Protein AF-A0AAW9IGZ2-F1 (afdb_monomer_lite)

Structure (mmCIF, N/CA/C/O backbone):
data_AF-A0AAW9IGZ2-F1
#
_entry.id   AF-A0AAW9IGZ2-F1
#
loop_
_atom_site.group_PDB
_atom_site.id
_atom_site.type_symbol
_atom_site.label_atom_id
_atom_site.label_alt_id
_atom_site.label_comp_id
_atom_site.label_asym_id
_atom_site.label_entity_id
_atom_site.label_seq_id
_atom_site.pdbx_PDB_ins_code
_atom_site.Cartn_x
_atom_site.Cartn_y
_atom_site.Cartn_z
_atom_site.occupancy
_atom_site.B_iso_or_equiv
_atom_site.auth_seq_id
_atom_site.auth_comp_id
_atom_site.auth_asym_id
_atom_site.auth_atom_id
_atom_site.pdbx_PDB_model_num
ATOM 1 N N . PHE A 1 1 ? -15.773 14.812 -16.710 1.00 51.66 1 PHE A N 1
ATOM 2 C CA . PHE A 1 1 ? -15.260 13.453 -16.958 1.00 51.66 1 PHE A CA 1
ATOM 3 C C . PHE A 1 1 ? -14.358 13.073 -15.795 1.00 51.66 1 PHE A C 1
ATOM 5 O O . PHE A 1 1 ? -13.258 13.592 -15.691 1.00 51.66 1 PHE A O 1
ATOM 12 N N . GLY A 1 2 ? -14.896 12.305 -14.846 1.00 59.59 2 GLY A N 1
ATOM 13 C CA . GLY A 1 2 ? -14.269 11.983 -13.557 1.00 59.59 2 GLY A CA 1
ATOM 14 C C . GLY A 1 2 ? -13.572 10.628 -13.573 1.00 59.59 2 GLY A C 1
ATOM 15 O O . GLY A 1 2 ? -13.900 9.766 -12.765 1.00 59.59 2 GLY A O 1
ATOM 16 N N . VAL A 1 3 ? -12.677 10.411 -14.539 1.00 65.56 3 VAL A N 1
ATOM 17 C CA . VAL A 1 3 ? -11.854 9.195 -14.554 1.00 65.56 3 VAL A CA 1
ATOM 18 C C . VAL A 1 3 ? -10.787 9.341 -13.460 1.00 65.56 3 VAL A C 1
ATOM 20 O O . VAL A 1 3 ? -10.129 10.383 -13.420 1.00 65.56 3 VAL A O 1
ATOM 23 N N . PRO A 1 4 ? -10.611 8.352 -12.562 1.00 74.81 4 PRO A N 1
ATOM 24 C CA . PRO A 1 4 ? -9.596 8.412 -11.517 1.00 74.81 4 PRO A CA 1
ATOM 25 C C . PRO A 1 4 ? -8.207 8.634 -12.117 1.00 74.81 4 PRO A C 1
ATOM 27 O O . PRO A 1 4 ? -7.770 7.879 -12.985 1.00 74.81 4 PRO A O 1
ATOM 30 N N . MET A 1 5 ? -7.499 9.652 -11.628 1.00 79.50 5 MET A N 1
ATOM 31 C CA . MET A 1 5 ? -6.158 10.009 -12.106 1.00 79.50 5 MET A CA 1
ATOM 32 C C . MET A 1 5 ? -5.178 8.827 -12.010 1.00 79.50 5 MET A C 1
ATOM 34 O O . MET A 1 5 ? -4.357 8.633 -12.902 1.00 79.50 5 MET A O 1
ATOM 38 N N . LEU A 1 6 ? -5.325 7.991 -10.977 1.00 84.00 6 LEU A N 1
ATOM 39 C CA . LEU A 1 6 ? -4.546 6.764 -10.793 1.00 84.00 6 LEU A CA 1
ATOM 40 C C . LEU A 1 6 ? -4.648 5.813 -11.995 1.00 84.00 6 LEU A C 1
ATOM 42 O O . LEU A 1 6 ? -3.642 5.298 -12.472 1.00 84.00 6 LEU A O 1
ATOM 46 N N . LEU A 1 7 ? -5.865 5.605 -12.507 1.00 84.44 7 LEU A N 1
ATOM 47 C CA . LEU A 1 7 ? -6.121 4.686 -13.615 1.00 84.44 7 LEU A CA 1
ATOM 48 C C . LEU A 1 7 ? -5.472 5.200 -14.904 1.00 84.44 7 LEU A C 1
ATOM 50 O O . LEU A 1 7 ? -4.900 4.421 -15.661 1.00 84.44 7 LEU A O 1
ATOM 54 N N . ILE A 1 8 ? -5.488 6.520 -15.109 1.00 87.50 8 ILE A N 1
ATOM 55 C CA . ILE A 1 8 ? -4.802 7.167 -16.233 1.00 87.50 8 ILE A CA 1
ATOM 56 C C . ILE A 1 8 ? -3.290 6.936 -16.139 1.00 87.50 8 ILE A C 1
ATOM 58 O O . ILE A 1 8 ? -2.684 6.550 -17.134 1.00 87.50 8 ILE A O 1
ATOM 62 N N . PHE A 1 9 ? -2.681 7.116 -14.961 1.00 87.44 9 PHE A N 1
ATOM 63 C CA . PHE A 1 9 ? -1.245 6.872 -14.779 1.00 87.44 9 PHE A CA 1
ATOM 64 C C . PHE A 1 9 ? -0.853 5.406 -14.985 1.00 87.44 9 PHE A C 1
ATOM 66 O O . PHE A 1 9 ? 0.198 5.150 -15.567 1.00 87.44 9 PHE A O 1
ATOM 73 N N . ILE A 1 10 ? -1.695 4.452 -14.576 1.00 88.31 10 ILE A N 1
ATOM 74 C CA . ILE A 1 10 ? -1.462 3.020 -14.819 1.00 88.31 10 ILE A CA 1
ATOM 75 C C . ILE A 1 10 ? -1.486 2.715 -16.322 1.00 88.31 10 ILE A C 1
ATOM 77 O O . ILE A 1 10 ? -0.557 2.096 -16.836 1.00 88.31 10 ILE A O 1
ATOM 81 N N . VAL A 1 11 ? -2.510 3.180 -17.047 1.00 89.25 11 VAL A N 1
ATOM 82 C CA . VAL A 1 11 ? -2.616 2.968 -18.503 1.00 89.25 11 VAL A CA 1
ATOM 83 C C . VAL A 1 11 ? -1.461 3.633 -19.241 1.00 89.25 11 VAL A C 1
ATOM 85 O O . VAL A 1 11 ? -0.870 3.023 -20.127 1.00 89.25 11 VAL A O 1
ATOM 88 N N . LEU A 1 12 ? -1.098 4.855 -18.848 1.00 89.38 12 LEU A N 1
ATOM 89 C CA . LEU A 1 12 ? 0.063 5.542 -19.399 1.00 89.38 12 LEU A CA 1
ATOM 90 C C . LEU A 1 12 ? 1.340 4.724 -19.151 1.00 89.38 12 LEU A C 1
ATOM 92 O O . LEU A 1 12 ? 2.085 4.471 -20.088 1.00 89.38 12 LEU A O 1
ATOM 96 N N . GLY A 1 13 ? 1.558 4.234 -17.929 1.00 87.19 13 GLY A N 1
ATOM 97 C CA . GLY A 1 13 ? 2.699 3.376 -17.601 1.00 87.19 13 GLY A CA 1
ATOM 98 C C . GLY A 1 13 ? 2.769 2.113 -18.464 1.00 87.19 13 GLY A C 1
ATOM 99 O O . GLY A 1 13 ? 3.835 1.794 -18.981 1.00 87.19 13 GLY A O 1
ATOM 100 N N . MET A 1 14 ? 1.637 1.442 -18.697 1.00 86.81 14 MET A N 1
ATOM 101 C CA . MET A 1 14 ? 1.574 0.266 -19.576 1.00 86.81 14 MET A CA 1
ATOM 102 C C . MET A 1 14 ? 1.879 0.608 -21.044 1.00 86.81 14 MET A C 1
ATOM 104 O O . MET A 1 14 ? 2.583 -0.147 -21.705 1.00 86.81 14 MET A O 1
ATOM 108 N N . LEU A 1 15 ? 1.412 1.756 -21.554 1.00 87.12 15 LEU A N 1
ATOM 109 C CA . LEU A 1 15 ? 1.691 2.201 -22.930 1.00 87.12 15 LEU A CA 1
ATOM 110 C C . LEU A 1 15 ? 3.164 2.556 -23.168 1.00 87.12 15 LEU A C 1
ATOM 112 O O . LEU A 1 15 ? 3.660 2.398 -24.285 1.00 87.12 15 LEU A O 1
ATOM 116 N N . PHE A 1 16 ? 3.841 3.061 -22.138 1.00 85.88 16 PHE A N 1
ATOM 117 C CA . PHE A 1 16 ? 5.263 3.395 -22.187 1.00 85.88 16 PHE A CA 1
ATOM 118 C C . PHE A 1 16 ? 6.179 2.221 -21.799 1.00 85.88 16 PHE A C 1
ATOM 120 O O . PHE A 1 16 ? 7.378 2.311 -22.041 1.00 85.88 16 PHE A O 1
ATOM 127 N N . GLY A 1 17 ? 5.641 1.145 -21.215 1.00 80.88 17 GLY A N 1
ATOM 128 C CA . GLY A 1 17 ? 6.396 -0.038 -20.789 1.00 80.88 17 GLY A CA 1
ATOM 129 C C . GLY A 1 17 ? 6.938 -0.889 -21.944 1.00 80.88 17 GLY A C 1
ATOM 130 O O . GLY A 1 17 ? 6.754 -0.557 -23.117 1.00 80.88 17 GLY A O 1
ATOM 131 N N . SER A 1 18 ? 7.592 -2.008 -21.607 1.00 73.69 18 SER A N 1
ATOM 132 C CA . SER A 1 18 ? 8.224 -2.908 -22.591 1.00 73.69 18 SER A CA 1
ATOM 133 C C . SER A 1 18 ? 7.236 -3.459 -23.616 1.00 73.69 18 SER A C 1
ATOM 135 O O . SER A 1 18 ? 7.561 -3.535 -24.795 1.00 73.69 18 SER A O 1
ATOM 137 N N . ASP A 1 19 ? 6.023 -3.785 -23.163 1.00 73.25 19 ASP A N 1
ATOM 138 C CA . ASP A 1 19 ? 4.944 -4.347 -23.984 1.00 73.25 19 ASP A CA 1
ATOM 139 C C . ASP A 1 19 ? 4.049 -3.249 -24.595 1.00 73.25 19 ASP A C 1
ATOM 141 O O . ASP A 1 19 ? 3.020 -3.525 -25.214 1.00 73.25 19 ASP A O 1
ATOM 145 N N . GLY A 1 20 ? 4.422 -1.984 -24.386 1.00 76.25 20 GLY A N 1
ATOM 146 C CA . GLY A 1 20 ? 3.712 -0.809 -24.863 1.00 76.25 20 GLY A CA 1
ATOM 147 C C . GLY A 1 20 ? 4.198 -0.313 -26.227 1.00 76.25 20 GLY A C 1
ATOM 148 O O . GLY A 1 20 ? 5.206 -0.757 -26.769 1.00 76.25 20 GLY A O 1
ATOM 149 N N . ILE A 1 21 ? 3.489 0.679 -26.773 1.00 75.88 21 ILE A N 1
ATOM 150 C CA . ILE A 1 21 ? 3.755 1.274 -28.098 1.00 75.88 21 ILE A CA 1
ATOM 151 C C . ILE A 1 21 ? 5.151 1.917 -28.160 1.00 75.88 21 ILE A C 1
ATOM 153 O O . ILE A 1 21 ? 5.780 1.937 -29.216 1.00 75.88 21 ILE A O 1
ATOM 157 N N . VAL A 1 22 ? 5.627 2.461 -27.035 1.00 75.94 22 VAL A N 1
ATOM 158 C CA . VAL A 1 22 ? 6.918 3.166 -26.949 1.00 75.94 22 VAL A CA 1
ATOM 159 C C . VAL A 1 22 ? 8.083 2.202 -26.677 1.00 75.94 22 VAL A C 1
ATOM 161 O O . VAL A 1 22 ? 9.221 2.532 -27.001 1.00 75.94 22 VAL A O 1
ATOM 164 N N . GLY A 1 23 ? 7.812 1.011 -26.127 1.00 71.94 23 GLY A N 1
ATOM 165 C CA . GLY A 1 23 ? 8.793 -0.068 -25.979 1.00 71.94 23 GLY A CA 1
ATOM 166 C C . GLY A 1 23 ? 9.984 0.257 -25.072 1.00 71.94 23 GLY A C 1
ATOM 167 O O . GLY A 1 23 ? 11.106 -0.163 -25.362 1.00 71.94 23 GLY A O 1
ATOM 168 N N . ILE A 1 24 ? 9.788 1.026 -23.992 1.00 75.94 24 ILE A N 1
ATOM 169 C CA . ILE A 1 24 ? 10.886 1.356 -23.072 1.00 75.94 24 ILE A CA 1
ATOM 170 C C . ILE A 1 24 ? 11.186 0.124 -22.211 1.00 75.94 24 ILE A C 1
ATOM 172 O O . ILE A 1 24 ? 10.480 -0.172 -21.247 1.00 75.94 24 ILE A O 1
ATOM 176 N N . TYR A 1 25 ? 12.258 -0.590 -22.555 1.00 70.62 25 TYR A N 1
ATOM 177 C CA . TYR A 1 25 ? 12.776 -1.694 -21.750 1.00 70.62 25 TYR A CA 1
ATOM 178 C C . TYR A 1 25 ? 13.402 -1.158 -20.464 1.00 70.62 25 TYR A C 1
ATOM 180 O O . TYR A 1 25 ? 14.434 -0.485 -20.480 1.00 70.62 25 TYR A O 1
ATOM 188 N N . PHE A 1 26 ? 12.757 -1.458 -19.341 1.00 67.50 26 PHE A N 1
ATOM 189 C CA . PHE A 1 26 ? 13.175 -1.010 -18.023 1.00 67.50 26 PHE A CA 1
ATOM 190 C C . PHE A 1 26 ? 13.686 -2.207 -17.214 1.00 67.50 26 PHE A C 1
ATOM 192 O O . PHE A 1 26 ? 12.895 -2.952 -16.651 1.00 67.50 26 PHE A O 1
ATOM 199 N N . ASP A 1 27 ? 15.007 -2.393 -17.160 1.00 70.19 27 ASP A N 1
ATOM 200 C CA . ASP A 1 27 ? 15.646 -3.538 -16.475 1.00 70.19 27 ASP A CA 1
ATOM 201 C C . ASP A 1 27 ? 16.390 -3.128 -15.188 1.00 70.19 27 ASP A C 1
ATOM 203 O O . ASP A 1 27 ? 17.197 -3.860 -14.623 1.00 70.19 27 ASP A O 1
ATOM 207 N N . ASN A 1 28 ? 16.161 -1.901 -14.712 1.00 82.38 28 ASN A N 1
ATOM 208 C CA . ASN A 1 28 ? 16.912 -1.343 -13.591 1.00 82.38 28 ASN A CA 1
ATOM 209 C C . ASN A 1 28 ? 16.058 -1.258 -12.319 1.00 82.38 28 ASN A C 1
ATOM 211 O O . ASN A 1 28 ? 15.601 -0.184 -11.917 1.00 82.38 28 ASN A O 1
ATOM 215 N N . TYR A 1 29 ? 15.838 -2.413 -11.685 1.00 85.00 29 TYR A N 1
ATOM 216 C CA . TYR A 1 29 ? 15.056 -2.533 -10.448 1.00 85.00 29 TYR A CA 1
ATOM 217 C C . TYR A 1 29 ? 15.620 -1.686 -9.299 1.00 85.00 29 TYR A C 1
ATOM 219 O O . TYR A 1 29 ? 14.850 -1.082 -8.551 1.00 85.00 29 TYR A O 1
ATOM 227 N N . ASP A 1 30 ? 16.947 -1.576 -9.186 1.00 88.50 30 ASP A N 1
ATOM 228 C CA . ASP A 1 30 ? 17.609 -0.742 -8.176 1.00 88.50 30 ASP A CA 1
ATOM 229 C C . ASP A 1 30 ? 17.253 0.738 -8.321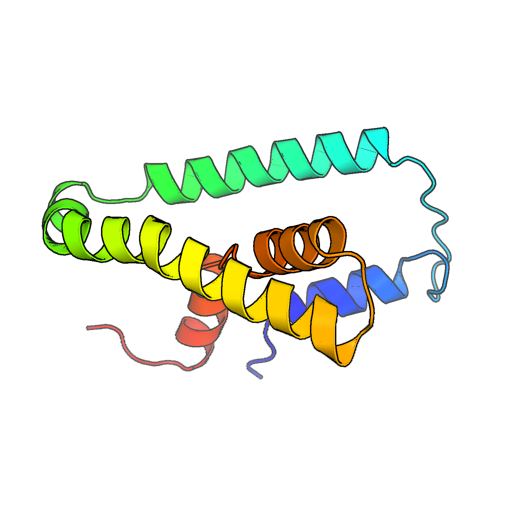 1.00 88.50 30 ASP A C 1
ATOM 231 O O . ASP A 1 30 ? 16.955 1.423 -7.338 1.00 88.50 30 ASP A O 1
ATOM 235 N N . LEU A 1 31 ? 17.264 1.247 -9.554 1.00 88.38 31 LEU A N 1
ATOM 236 C CA . LEU A 1 31 ? 16.895 2.629 -9.835 1.00 88.38 31 LEU A CA 1
ATOM 237 C C . LEU A 1 31 ? 15.400 2.867 -9.571 1.00 88.38 31 LEU A C 1
ATOM 239 O O . LEU A 1 31 ? 15.055 3.856 -8.921 1.00 88.38 31 LEU A O 1
ATOM 243 N N . THR A 1 32 ? 14.524 1.939 -9.977 1.00 89.19 32 THR A N 1
ATOM 244 C CA . THR A 1 32 ? 13.081 1.993 -9.673 1.00 89.19 32 THR A CA 1
ATOM 245 C C . THR A 1 32 ? 12.824 2.025 -8.175 1.00 89.19 32 THR A C 1
ATOM 247 O O . THR A 1 32 ? 12.078 2.877 -7.697 1.00 89.19 32 THR A O 1
ATOM 250 N N . SER A 1 33 ? 13.467 1.132 -7.421 1.00 89.81 33 SER A N 1
ATOM 251 C CA . SER A 1 33 ? 13.310 1.039 -5.970 1.00 89.81 33 SER A CA 1
ATOM 252 C C . SER A 1 33 ? 13.735 2.335 -5.279 1.00 89.81 33 SER A C 1
ATOM 254 O O . SER A 1 33 ? 13.009 2.849 -4.426 1.00 89.81 33 SER A O 1
ATOM 256 N N . LYS A 1 34 ? 14.855 2.938 -5.705 1.00 94.12 34 LYS A N 1
ATOM 257 C CA . LYS A 1 34 ? 15.329 4.228 -5.177 1.00 94.12 34 LYS A CA 1
ATOM 258 C C . LYS A 1 34 ? 14.349 5.364 -5.455 1.00 94.12 34 LYS A C 1
ATOM 260 O O . LYS A 1 34 ? 14.023 6.116 -4.538 1.00 94.12 34 LYS A O 1
ATOM 265 N N . ILE A 1 35 ? 13.859 5.483 -6.689 1.00 93.81 35 ILE A N 1
ATOM 266 C CA . ILE A 1 35 ? 12.900 6.531 -7.069 1.00 93.81 35 ILE A CA 1
ATOM 267 C C . ILE A 1 35 ? 11.568 6.335 -6.338 1.00 93.81 35 ILE A C 1
ATOM 269 O O . ILE A 1 35 ? 11.024 7.294 -5.795 1.00 93.81 35 ILE A O 1
ATOM 273 N N . CYS A 1 36 ? 11.068 5.099 -6.274 1.00 91.25 36 CYS A N 1
ATOM 274 C CA . CYS A 1 36 ? 9.834 4.762 -5.570 1.00 91.25 36 CYS A CA 1
ATOM 275 C C . CYS A 1 36 ? 9.947 5.066 -4.071 1.00 91.25 36 CYS A C 1
ATOM 277 O O . CYS A 1 36 ? 9.077 5.730 -3.514 1.00 91.25 36 CYS A O 1
ATOM 279 N N . SER A 1 37 ? 11.056 4.674 -3.437 1.00 93.12 37 SER A N 1
ATOM 280 C CA . SER A 1 37 ? 11.324 4.960 -2.023 1.00 93.12 37 SER A CA 1
ATOM 281 C C . SER A 1 37 ? 11.392 6.462 -1.756 1.00 93.12 37 SER A C 1
ATOM 283 O O . SER A 1 37 ? 10.766 6.949 -0.818 1.00 93.12 37 SER A O 1
ATOM 285 N N . LEU A 1 38 ? 12.099 7.218 -2.603 1.00 95.56 38 LEU A N 1
ATOM 286 C CA . LEU A 1 38 ? 12.171 8.674 -2.492 1.00 95.56 38 LEU A CA 1
ATOM 287 C C . LEU A 1 38 ? 10.777 9.309 -2.630 1.00 95.56 38 LEU A C 1
ATOM 289 O O . LEU A 1 38 ? 10.401 10.155 -1.821 1.00 95.56 38 LEU A O 1
ATOM 293 N N . GLY A 1 39 ? 9.990 8.865 -3.613 1.00 92.88 39 GLY A N 1
ATOM 294 C CA . GLY A 1 39 ? 8.611 9.310 -3.816 1.00 92.88 39 GLY A CA 1
ATOM 295 C C . GLY A 1 39 ? 7.707 9.007 -2.618 1.00 92.88 39 GLY A C 1
ATOM 296 O O . GLY A 1 39 ? 6.995 9.895 -2.152 1.00 92.88 39 GLY A O 1
ATOM 297 N N . LEU A 1 40 ? 7.781 7.790 -2.071 1.00 90.88 40 LEU A N 1
ATOM 298 C CA . LEU A 1 40 ? 7.038 7.381 -0.875 1.00 90.88 40 LEU A CA 1
ATOM 299 C C . LEU A 1 40 ? 7.386 8.250 0.332 1.00 90.88 40 LEU A C 1
ATOM 301 O O . LEU A 1 40 ? 6.480 8.707 1.024 1.00 90.88 40 LEU A O 1
ATOM 305 N N . VAL A 1 41 ? 8.671 8.542 0.552 1.00 91.62 41 VAL A N 1
ATOM 306 C CA . VAL A 1 41 ? 9.107 9.443 1.628 1.00 91.62 41 VAL A CA 1
ATOM 307 C C . VAL A 1 41 ? 8.458 10.818 1.479 1.00 91.62 41 VAL A C 1
ATOM 309 O O . VAL A 1 41 ? 7.896 11.325 2.448 1.00 91.62 41 VAL A O 1
ATOM 312 N N . PHE A 1 42 ? 8.466 11.406 0.278 1.00 91.06 42 PHE A N 1
ATOM 313 C CA . PHE A 1 42 ? 7.823 12.702 0.043 1.00 91.06 42 PHE A CA 1
ATOM 314 C C . PHE A 1 42 ? 6.306 12.660 0.261 1.00 91.06 42 PHE A C 1
ATOM 316 O O . PHE A 1 42 ? 5.766 13.553 0.915 1.00 91.06 42 PHE A O 1
ATOM 323 N N . ILE A 1 43 ? 5.617 11.632 -0.242 1.00 87.62 43 ILE A N 1
ATOM 324 C CA . ILE A 1 43 ? 4.160 11.490 -0.100 1.00 87.62 43 ILE A CA 1
ATOM 325 C C . ILE A 1 43 ? 3.775 11.308 1.374 1.00 87.62 43 ILE A C 1
ATOM 327 O O . ILE A 1 43 ? 2.884 12.001 1.867 1.00 87.62 43 ILE A O 1
ATOM 331 N N . MET A 1 44 ? 4.469 10.426 2.100 1.00 87.75 44 MET A N 1
ATOM 332 C CA . MET A 1 44 ? 4.225 10.192 3.527 1.00 87.75 44 MET A CA 1
ATOM 333 C C . MET A 1 44 ? 4.535 11.435 4.363 1.00 87.75 44 MET A C 1
ATOM 335 O O . MET A 1 44 ? 3.749 11.799 5.239 1.00 87.75 44 MET A O 1
ATOM 339 N N . PHE A 1 45 ? 5.648 12.117 4.075 1.00 88.69 45 PHE A N 1
ATOM 340 C CA . PHE A 1 45 ? 6.018 13.349 4.765 1.00 88.69 45 PHE A CA 1
ATOM 341 C C . PHE A 1 45 ? 4.974 14.443 4.544 1.00 88.69 45 PHE A C 1
ATOM 343 O O . PHE A 1 45 ? 4.515 15.052 5.506 1.00 88.69 45 PHE A O 1
ATOM 350 N N . TYR A 1 46 ? 4.547 14.661 3.299 1.00 85.75 46 TYR A N 1
ATOM 351 C CA . TYR A 1 46 ? 3.536 15.665 2.977 1.00 85.75 46 TYR A CA 1
ATOM 352 C C . TYR A 1 46 ? 2.178 15.342 3.618 1.00 85.75 46 TYR A C 1
ATOM 354 O O . TYR A 1 46 ? 1.537 16.228 4.188 1.00 85.75 46 TYR A O 1
ATOM 362 N N . GLY A 1 47 ? 1.769 14.068 3.598 1.00 81.31 47 GLY A N 1
ATOM 363 C CA . GLY A 1 47 ? 0.550 13.602 4.263 1.00 81.31 47 GLY A CA 1
ATOM 364 C C . GLY A 1 47 ? 0.573 13.823 5.781 1.00 81.31 47 GLY A C 1
ATOM 365 O O . GLY A 1 47 ? -0.422 14.258 6.363 1.00 81.31 47 GLY A O 1
ATOM 366 N N . GLY A 1 48 ? 1.721 13.596 6.427 1.00 82.75 48 GLY A N 1
ATOM 367 C CA . GLY A 1 48 ? 1.899 13.842 7.859 1.00 82.75 48 GLY A CA 1
ATOM 368 C C . GLY A 1 48 ? 1.994 15.328 8.220 1.00 82.75 48 GLY A C 1
ATOM 369 O O . GLY A 1 48 ? 1.336 15.780 9.157 1.00 82.75 48 GLY A O 1
ATOM 370 N N . PHE A 1 49 ? 2.771 16.105 7.462 1.00 82.44 49 PHE A N 1
ATOM 371 C CA . PHE A 1 49 ? 3.078 17.510 7.755 1.00 82.44 49 PHE A CA 1
ATOM 372 C C . PHE A 1 49 ? 1.847 18.425 7.687 1.00 82.44 49 PHE A C 1
ATOM 374 O O . PHE A 1 49 ? 1.705 19.336 8.500 1.00 82.44 49 PHE A O 1
ATOM 381 N N . GLY A 1 50 ? 0.925 18.172 6.752 1.00 74.00 50 GLY A N 1
ATOM 382 C CA . GLY A 1 50 ? -0.306 18.958 6.601 1.00 74.00 50 GLY A CA 1
ATOM 383 C C . GLY A 1 50 ? -1.394 18.671 7.645 1.00 74.00 50 GLY A C 1
ATOM 384 O O . GLY A 1 50 ? -2.430 19.340 7.657 1.00 74.00 50 GLY A O 1
ATOM 385 N N . THR A 1 51 ? -1.202 17.679 8.520 1.00 79.31 51 THR A N 1
ATOM 386 C CA . THR A 1 51 ? -2.252 17.214 9.432 1.00 79.31 51 THR A CA 1
ATOM 387 C C . THR A 1 51 ? -2.339 18.087 10.689 1.00 79.31 51 THR A C 1
ATOM 389 O O . THR A 1 51 ? -1.436 18.115 11.524 1.00 79.31 51 THR A O 1
ATOM 392 N N . ASN A 1 52 ? -3.473 18.775 10.884 1.00 79.69 52 ASN A N 1
ATOM 393 C CA . ASN A 1 52 ? -3.709 19.566 12.095 1.00 79.69 52 ASN A CA 1
ATOM 394 C C . ASN A 1 52 ? -3.885 18.655 13.321 1.00 79.69 52 ASN A C 1
ATOM 396 O O . ASN A 1 52 ? -4.917 17.999 13.492 1.00 79.69 52 ASN A O 1
ATOM 400 N N . TRP A 1 53 ? -2.898 18.684 14.217 1.00 81.50 53 TRP A N 1
ATOM 401 C CA . TRP A 1 53 ? -2.853 17.852 15.418 1.00 81.50 53 TRP A CA 1
ATOM 402 C C . TRP A 1 53 ? -4.087 17.991 16.324 1.00 81.50 53 TRP A C 1
ATOM 404 O O . TRP A 1 53 ? -4.542 17.010 16.910 1.00 81.50 53 TRP A O 1
ATOM 414 N N . LYS A 1 54 ? -4.685 19.189 16.417 1.00 80.62 54 LYS A N 1
ATOM 415 C CA . LYS A 1 54 ? -5.885 19.416 17.245 1.00 80.62 54 LYS A CA 1
ATOM 416 C C . LYS A 1 54 ? -7.112 18.678 16.705 1.00 80.62 54 LYS A C 1
ATOM 418 O O . LYS A 1 54 ? -7.947 18.236 17.493 1.00 80.62 54 LYS A O 1
ATOM 423 N N . THR A 1 55 ? -7.213 18.539 15.386 1.00 81.00 55 THR A N 1
ATOM 424 C CA . THR A 1 55 ? -8.289 17.793 14.725 1.00 81.00 55 THR A CA 1
ATOM 425 C C . THR A 1 55 ? -7.994 16.297 14.758 1.00 81.00 55 THR A C 1
ATOM 427 O O . THR A 1 55 ? -8.852 15.520 15.169 1.00 81.00 55 THR A O 1
ATOM 430 N N . ALA A 1 56 ? -6.758 15.903 14.433 1.00 79.56 56 ALA A N 1
ATOM 431 C CA . ALA A 1 56 ? -6.332 14.505 14.403 1.00 79.56 56 ALA A CA 1
ATOM 432 C C . ALA A 1 56 ? -6.458 13.812 15.768 1.00 79.56 56 ALA A C 1
ATOM 434 O O . ALA A 1 56 ? -6.867 12.657 15.841 1.00 79.56 56 ALA A O 1
ATOM 435 N N . ARG A 1 57 ? -6.193 14.523 16.875 1.00 82.88 57 ARG A N 1
ATOM 436 C CA . ARG A 1 57 ? -6.294 13.962 18.231 1.00 82.88 57 ARG A CA 1
ATOM 437 C C . ARG A 1 57 ? -7.694 13.444 18.571 1.00 82.88 57 ARG A C 1
ATOM 439 O O . ARG A 1 57 ? -7.803 12.466 19.302 1.00 82.88 57 ARG A O 1
ATOM 446 N N . LYS A 1 58 ? -8.755 14.067 18.041 1.00 83.50 58 LYS A N 1
ATOM 447 C CA . LYS A 1 58 ? -10.146 13.654 18.306 1.00 83.50 58 LYS A CA 1
ATOM 448 C C . LYS A 1 58 ? -10.484 12.299 17.679 1.00 83.50 58 LYS A C 1
ATOM 450 O O . LYS A 1 58 ? -11.318 11.585 18.221 1.00 83.50 58 LYS A O 1
ATOM 455 N N . SER A 1 59 ? -9.825 11.938 16.578 1.00 83.56 59 SER A N 1
ATOM 456 C CA . SER A 1 59 ? -10.016 10.668 15.869 1.00 83.56 59 SER A CA 1
ATOM 457 C C . SER A 1 59 ? -8.814 9.722 15.973 1.00 83.56 59 SER A C 1
ATOM 459 O O . SER A 1 59 ? -8.830 8.659 15.366 1.00 83.56 59 SER A O 1
ATOM 461 N N . ALA A 1 60 ? -7.785 10.058 16.755 1.00 84.94 60 ALA A N 1
ATOM 462 C CA . ALA A 1 60 ? -6.548 9.281 16.814 1.00 84.94 60 ALA A CA 1
ATOM 463 C C . ALA A 1 60 ? -6.775 7.835 17.284 1.00 84.94 60 ALA A C 1
ATOM 465 O O . ALA A 1 60 ? -6.230 6.911 16.694 1.00 84.94 60 ALA A O 1
ATOM 466 N N . VAL A 1 61 ? -7.614 7.625 18.303 1.00 86.62 61 VAL A N 1
ATOM 467 C CA . VAL A 1 61 ? -7.902 6.285 18.846 1.00 86.62 61 VAL A CA 1
ATOM 468 C C . VAL A 1 61 ? -8.546 5.357 17.803 1.00 86.62 61 VAL A C 1
ATOM 470 O O . VAL A 1 61 ? -7.974 4.296 17.545 1.00 86.62 61 VAL A O 1
ATOM 473 N N . PRO A 1 62 ? -9.678 5.716 17.157 1.00 88.56 62 PRO A N 1
ATOM 474 C CA . PRO A 1 62 ? -10.256 4.864 16.119 1.00 88.56 62 PRO A CA 1
ATOM 475 C C . PRO A 1 62 ? -9.337 4.716 14.898 1.00 88.56 62 PRO A C 1
ATOM 477 O O . PRO A 1 62 ? -9.284 3.633 14.320 1.00 88.56 62 PRO A O 1
ATOM 480 N N . SER A 1 63 ? -8.565 5.749 14.535 1.00 87.25 63 SER A N 1
ATOM 481 C CA . SER A 1 63 ? -7.587 5.657 13.444 1.00 87.25 63 SER A CA 1
ATOM 482 C C . SER A 1 63 ? -6.470 4.653 13.736 1.00 87.25 63 SER A C 1
ATOM 484 O O . SER A 1 63 ? -6.152 3.852 12.865 1.00 87.25 63 SER A O 1
ATOM 486 N N . ILE A 1 64 ? -5.917 4.645 14.954 1.00 89.12 64 ILE A N 1
ATOM 487 C CA . ILE A 1 64 ? -4.854 3.709 15.360 1.00 89.12 64 ILE A CA 1
ATOM 488 C C . ILE A 1 64 ? -5.379 2.270 15.405 1.00 89.12 64 ILE A C 1
ATOM 490 O O . ILE A 1 64 ? -4.700 1.345 14.959 1.00 89.12 64 ILE A O 1
ATOM 494 N N . LEU A 1 65 ? -6.596 2.061 15.915 1.00 91.56 65 LEU A N 1
ATOM 495 C CA . LEU A 1 65 ? -7.236 0.741 15.922 1.00 91.56 65 LEU A CA 1
ATOM 496 C C . LEU A 1 65 ? -7.448 0.208 14.500 1.00 91.56 65 LEU A C 1
ATOM 498 O O . LEU A 1 65 ? -7.135 -0.950 14.226 1.00 91.56 65 LEU A O 1
ATOM 502 N N . MET A 1 66 ? -7.925 1.050 13.580 1.00 90.50 66 MET A N 1
ATOM 503 C CA . MET A 1 66 ? -8.090 0.666 12.175 1.00 90.50 66 MET A CA 1
ATOM 504 C C . MET A 1 66 ? -6.753 0.402 11.478 1.00 90.50 66 MET A C 1
ATOM 506 O O . MET A 1 66 ? -6.635 -0.595 10.769 1.00 90.50 66 MET A O 1
ATOM 510 N N . SER A 1 67 ? -5.730 1.227 11.718 1.00 89.00 67 SER A N 1
ATOM 511 C CA . SER A 1 67 ? -4.414 1.050 11.092 1.00 89.00 67 SER A CA 1
ATOM 512 C C . SER A 1 67 ? -3.630 -0.152 11.629 1.00 89.00 67 SER A C 1
ATOM 514 O O . SER A 1 67 ? -2.666 -0.569 11.000 1.00 89.00 67 SER A O 1
ATOM 516 N N . THR A 1 68 ? -4.003 -0.698 12.791 1.00 91.12 68 THR A N 1
ATOM 517 C CA . THR A 1 68 ? -3.340 -1.864 13.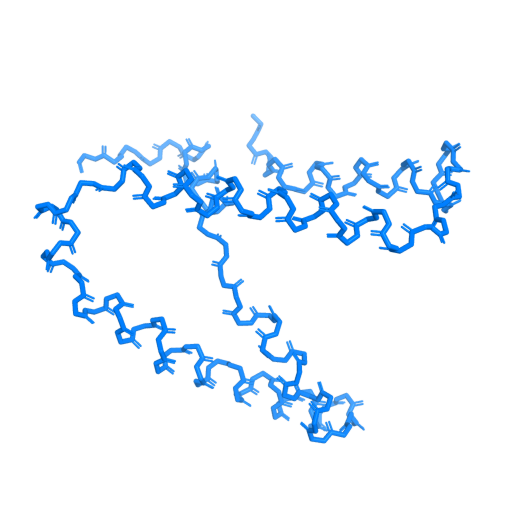398 1.00 91.12 68 THR A CA 1
ATOM 518 C C . THR A 1 68 ? -4.186 -3.121 13.240 1.00 91.12 68 THR A C 1
ATOM 520 O O . THR A 1 68 ? -3.893 -3.965 12.397 1.00 91.12 68 THR A O 1
ATOM 523 N N . LEU A 1 69 ? -5.271 -3.237 14.008 1.00 92.62 69 LEU A N 1
ATOM 524 C CA . LEU A 1 69 ? -6.136 -4.415 14.001 1.00 92.62 69 LEU A CA 1
ATOM 525 C C . LEU A 1 69 ? -6.851 -4.589 12.664 1.00 92.62 69 LEU A C 1
ATOM 527 O O . LEU A 1 69 ? -6.923 -5.707 12.162 1.00 92.62 69 LEU A O 1
ATOM 531 N N . GLY A 1 70 ? -7.338 -3.498 12.065 1.00 91.00 70 GLY A N 1
ATOM 532 C CA . GLY A 1 70 ? -8.003 -3.557 10.761 1.00 91.00 70 GLY A CA 1
ATOM 533 C C . GLY A 1 70 ? -7.083 -4.112 9.673 1.00 91.00 70 GLY A C 1
ATOM 534 O O . GLY A 1 70 ? -7.476 -5.014 8.933 1.00 91.00 70 GLY A O 1
ATOM 535 N N . VAL A 1 71 ? -5.832 -3.644 9.628 1.00 92.56 71 VAL A N 1
ATOM 536 C CA . VAL A 1 71 ? -4.829 -4.120 8.662 1.00 92.56 71 VAL A CA 1
ATOM 537 C C . VAL A 1 71 ? -4.453 -5.577 8.923 1.00 92.56 71 VAL A C 1
ATOM 539 O O . VAL A 1 71 ? -4.439 -6.360 7.979 1.00 92.56 71 VAL A O 1
ATOM 542 N N . ILE A 1 72 ? -4.223 -5.977 10.180 1.00 93.38 72 ILE A N 1
ATOM 543 C CA . ILE A 1 72 ? -3.895 -7.373 10.527 1.00 93.38 72 ILE A CA 1
ATOM 544 C C . ILE A 1 72 ? -5.017 -8.323 10.098 1.00 93.38 72 ILE A C 1
ATOM 546 O O . ILE A 1 72 ? -4.751 -9.349 9.475 1.00 93.38 72 ILE A O 1
ATOM 550 N N . ILE A 1 73 ? -6.271 -7.976 10.397 1.00 94.06 73 ILE A N 1
ATOM 551 C CA . ILE A 1 73 ? -7.430 -8.794 10.023 1.00 94.06 73 ILE A CA 1
ATOM 552 C C . ILE A 1 73 ? -7.548 -8.871 8.499 1.00 94.06 73 ILE A C 1
ATOM 554 O O . ILE A 1 73 ? -7.717 -9.958 7.952 1.00 94.06 73 ILE A O 1
ATOM 558 N N . THR A 1 74 ? -7.412 -7.742 7.801 1.00 93.31 74 THR A N 1
ATOM 559 C CA . THR A 1 74 ? -7.550 -7.696 6.339 1.00 93.31 74 THR A CA 1
ATOM 560 C C . THR A 1 74 ? -6.432 -8.474 5.647 1.00 93.31 74 THR A C 1
ATOM 562 O O . THR A 1 74 ? -6.715 -9.289 4.771 1.00 93.31 74 THR A O 1
ATOM 565 N N . ALA A 1 75 ? -5.178 -8.294 6.068 1.00 94.06 75 ALA A N 1
ATOM 566 C CA . ALA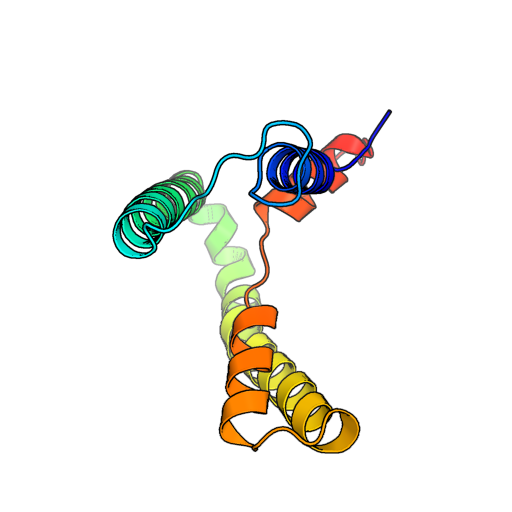 A 1 75 ? -4.025 -9.020 5.538 1.00 94.06 75 ALA A CA 1
ATOM 567 C C . ALA A 1 75 ? -4.105 -10.525 5.836 1.00 94.06 75 ALA A C 1
ATOM 569 O O . ALA A 1 75 ? -3.807 -11.344 4.971 1.00 94.06 75 ALA A O 1
ATOM 570 N N . GLY A 1 76 ? -4.562 -10.903 7.035 1.00 93.69 76 GLY A N 1
ATOM 571 C CA . GLY A 1 76 ? -4.766 -12.301 7.409 1.00 93.69 76 GLY A CA 1
ATOM 572 C C . GLY A 1 76 ? -5.863 -12.973 6.584 1.00 93.69 76 GLY A C 1
ATOM 573 O O . GLY A 1 76 ? -5.643 -14.047 6.033 1.00 93.69 76 GLY A O 1
ATOM 574 N N . LEU A 1 77 ? -7.027 -12.332 6.443 1.00 94.62 77 LEU A N 1
ATOM 575 C CA . LEU A 1 77 ? -8.139 -12.868 5.653 1.00 94.62 77 LEU A CA 1
ATOM 576 C C . LEU A 1 77 ? -7.789 -12.972 4.166 1.00 94.62 77 LEU A C 1
ATOM 578 O O . LEU A 1 77 ? -8.028 -14.011 3.554 1.00 94.62 77 LEU A O 1
ATOM 582 N N . THR A 1 78 ? -7.198 -11.924 3.589 1.00 93.88 78 THR A N 1
ATOM 583 C CA . THR A 1 78 ? -6.773 -11.931 2.179 1.00 93.88 78 THR A CA 1
ATOM 584 C C . THR A 1 78 ? -5.648 -12.930 1.930 1.00 93.88 78 THR A C 1
ATOM 586 O O . THR A 1 78 ? -5.679 -13.638 0.926 1.00 93.88 78 THR A O 1
ATOM 589 N N . GLY A 1 79 ? -4.695 -13.062 2.855 1.00 93.75 79 GLY A N 1
ATOM 590 C CA . GLY A 1 79 ? -3.615 -14.033 2.732 1.00 93.75 79 GLY A CA 1
ATOM 591 C C . GLY A 1 79 ? -4.077 -15.481 2.868 1.00 93.75 79 GLY A C 1
ATOM 592 O O . GLY A 1 79 ? -3.662 -16.328 2.079 1.00 93.75 79 GLY A O 1
ATOM 593 N N . LEU A 1 80 ? -4.999 -15.763 3.795 1.00 93.06 80 LEU A N 1
ATOM 594 C CA . LEU A 1 80 ? -5.648 -17.074 3.897 1.00 93.06 80 LEU A CA 1
ATOM 595 C C . LEU A 1 80 ? -6.477 -17.386 2.650 1.00 93.06 80 LEU A C 1
ATOM 597 O O . LEU A 1 80 ? -6.434 -18.507 2.153 1.00 93.06 80 LEU A O 1
ATOM 601 N N . PHE A 1 81 ? -7.192 -16.400 2.108 1.00 93.50 81 PHE A N 1
ATOM 602 C CA . PHE A 1 81 ? -7.911 -16.563 0.848 1.00 93.50 81 PHE A CA 1
ATO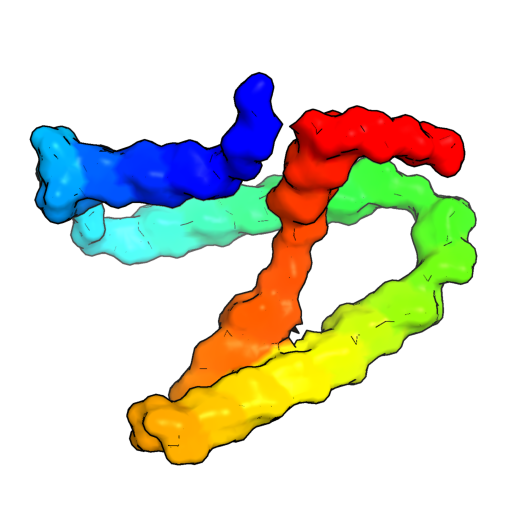M 603 C C . PHE A 1 81 ? -6.959 -16.922 -0.301 1.00 93.50 81 PHE A C 1
ATOM 605 O O . PHE A 1 81 ? -7.239 -17.854 -1.052 1.00 93.50 81 PHE A O 1
ATOM 612 N N . CYS A 1 82 ? -5.805 -16.252 -0.402 1.00 92.69 82 CYS A N 1
ATOM 613 C CA . CYS A 1 82 ? -4.789 -16.591 -1.399 1.00 92.69 82 CYS A CA 1
ATOM 614 C C . CYS A 1 82 ? -4.255 -18.017 -1.209 1.00 92.69 82 CYS A C 1
ATOM 616 O O . CYS A 1 82 ? -4.190 -18.777 -2.171 1.00 92.69 82 CYS A O 1
ATOM 618 N N . TYR A 1 83 ? -3.974 -18.421 0.031 1.00 91.81 83 TYR A N 1
ATOM 619 C CA . TYR A 1 83 ? -3.552 -19.786 0.346 1.00 91.81 83 TYR A CA 1
ATOM 620 C C . TYR A 1 83 ? -4.581 -20.838 -0.105 1.00 91.81 83 TYR A C 1
ATOM 622 O O . TYR A 1 83 ? -4.228 -21.789 -0.798 1.00 91.81 83 TYR A O 1
ATOM 630 N N . PHE A 1 84 ? -5.861 -20.655 0.237 1.00 90.88 84 PHE A N 1
ATOM 631 C CA . PHE A 1 84 ? -6.901 -21.646 -0.061 1.00 90.88 84 PHE A CA 1
ATOM 632 C C . PHE A 1 84 ? -7.341 -21.670 -1.529 1.00 90.88 84 PHE A C 1
ATOM 634 O O . PHE A 1 84 ? -7.674 -22.738 -2.036 1.00 90.88 84 PHE A O 1
ATOM 641 N N . VAL A 1 85 ? -7.383 -20.516 -2.203 1.00 93.50 85 VAL A N 1
ATOM 642 C CA . VAL A 1 85 ? -7.951 -20.400 -3.558 1.00 93.50 85 VAL A CA 1
ATOM 643 C C . VAL A 1 85 ? -6.878 -20.433 -4.641 1.00 93.50 85 VAL A C 1
ATOM 645 O O . VAL A 1 85 ? -7.058 -21.103 -5.653 1.00 93.50 85 VAL A O 1
ATOM 648 N N . LEU A 1 86 ? -5.768 -19.718 -4.443 1.00 87.81 86 LEU A N 1
ATOM 649 C CA . LEU A 1 86 ? -4.670 -19.650 -5.413 1.00 87.81 86 LEU A CA 1
ATOM 650 C C . LEU A 1 86 ? -3.625 -20.755 -5.190 1.00 87.81 86 LEU A C 1
ATOM 652 O O . LEU A 1 86 ? -2.769 -20.953 -6.047 1.00 87.81 86 LEU A O 1
ATOM 656 N N . GLY A 1 87 ? -3.690 -21.481 -4.066 1.00 88.38 87 GLY A N 1
ATOM 657 C CA . GLY A 1 87 ? -2.767 -22.576 -3.751 1.00 88.38 87 GLY A CA 1
ATOM 658 C C . GLY A 1 87 ? -1.340 -22.114 -3.437 1.00 88.38 87 GLY A C 1
ATOM 659 O O . GLY A 1 87 ? -0.409 -22.914 -3.502 1.00 88.38 87 GLY A O 1
ATOM 660 N N . THR A 1 88 ? -1.151 -20.829 -3.125 1.00 89.44 88 THR A N 1
ATOM 661 C CA . THR A 1 88 ? 0.146 -20.263 -2.723 1.00 89.44 88 THR A CA 1
ATOM 662 C C . THR A 1 88 ? 0.605 -20.847 -1.391 1.00 89.44 88 THR A C 1
ATOM 664 O O . THR A 1 88 ? -0.221 -21.304 -0.604 1.00 89.44 88 THR A O 1
ATOM 667 N N . SER A 1 89 ? 1.897 -20.766 -1.058 1.00 92.88 89 SER A N 1
ATOM 668 C CA . SER A 1 89 ? 2.329 -21.071 0.313 1.00 92.88 89 SER A CA 1
ATOM 669 C C . SER A 1 89 ? 1.708 -20.090 1.321 1.00 92.88 89 SER A C 1
ATOM 671 O O . SER A 1 89 ? 1.305 -18.978 0.971 1.00 92.88 89 SER A O 1
ATOM 673 N N . LEU A 1 90 ? 1.629 -20.482 2.599 1.00 90.31 90 LEU A N 1
ATOM 674 C CA . LEU A 1 90 ? 1.065 -19.617 3.644 1.00 90.31 90 LEU A CA 1
ATOM 675 C C . LEU A 1 90 ? 1.829 -18.286 3.749 1.00 90.31 90 LEU A C 1
ATOM 677 O O . LEU A 1 90 ? 1.217 -17.239 3.945 1.00 90.31 90 LEU A O 1
ATOM 681 N N . LEU A 1 91 ? 3.156 -18.333 3.594 1.00 93.06 91 LEU A N 1
ATOM 682 C CA . LEU A 1 91 ? 4.020 -17.156 3.651 1.00 93.06 91 LEU A CA 1
ATOM 683 C C . LEU A 1 91 ? 3.748 -16.213 2.472 1.00 93.06 91 LEU A C 1
ATOM 685 O O . LEU A 1 91 ? 3.555 -15.022 2.683 1.00 93.06 91 LEU A O 1
ATOM 689 N N . GLU A 1 92 ? 3.681 -16.739 1.247 1.00 92.06 92 GLU A N 1
ATOM 690 C CA . GLU A 1 92 ? 3.381 -15.947 0.046 1.00 92.06 92 GLU A CA 1
ATOM 691 C C . GLU A 1 92 ? 1.977 -15.344 0.098 1.00 92.06 92 GLU A C 1
ATOM 693 O O . GLU A 1 92 ? 1.808 -14.168 -0.211 1.00 92.06 92 GLU A O 1
ATOM 698 N N . GLY A 1 93 ? 0.981 -16.109 0.556 1.00 92.19 93 GLY A N 1
ATOM 699 C CA . GLY A 1 93 ? -0.375 -15.603 0.751 1.00 92.19 93 GLY A CA 1
ATOM 700 C C . GLY A 1 93 ? -0.399 -14.431 1.734 1.00 92.19 93 GLY A C 1
ATOM 701 O O . GLY A 1 93 ? -0.939 -13.371 1.422 1.00 92.19 93 GLY A O 1
ATOM 702 N N . LEU A 1 94 ? 0.247 -14.574 2.897 1.00 92.56 94 LEU A N 1
ATOM 703 C CA . LEU A 1 94 ? 0.374 -13.488 3.878 1.00 92.56 94 LEU A CA 1
ATOM 704 C C . LEU A 1 94 ? 1.139 -12.276 3.332 1.00 92.56 94 LEU A C 1
ATOM 706 O O . LEU A 1 94 ? 0.752 -11.145 3.623 1.00 92.56 94 LEU A O 1
ATOM 710 N N . LEU A 1 95 ? 2.180 -12.487 2.521 1.00 93.25 95 LEU A N 1
ATOM 711 C CA . LEU A 1 95 ? 2.906 -11.404 1.854 1.00 93.25 95 LEU A CA 1
ATOM 712 C C . LEU A 1 95 ? 1.985 -10.634 0.903 1.00 93.25 95 LEU A C 1
ATOM 714 O O . LEU A 1 95 ? 1.898 -9.411 1.010 1.00 93.25 95 LEU A O 1
ATOM 718 N N . ILE A 1 96 ? 1.237 -11.331 0.044 1.00 93.12 96 ILE A N 1
ATOM 719 C CA . ILE A 1 96 ? 0.257 -10.712 -0.860 1.00 93.12 96 ILE A CA 1
ATOM 720 C C . ILE A 1 96 ? -0.784 -9.928 -0.054 1.00 93.12 96 ILE A C 1
ATOM 722 O O . ILE A 1 96 ? -1.033 -8.755 -0.336 1.00 93.12 96 ILE A O 1
ATOM 726 N N . GLY A 1 97 ? -1.339 -10.539 0.996 1.00 91.88 97 GLY A N 1
ATOM 727 C CA . GLY A 1 97 ? -2.312 -9.889 1.872 1.00 91.88 97 GLY A CA 1
ATOM 728 C C . GLY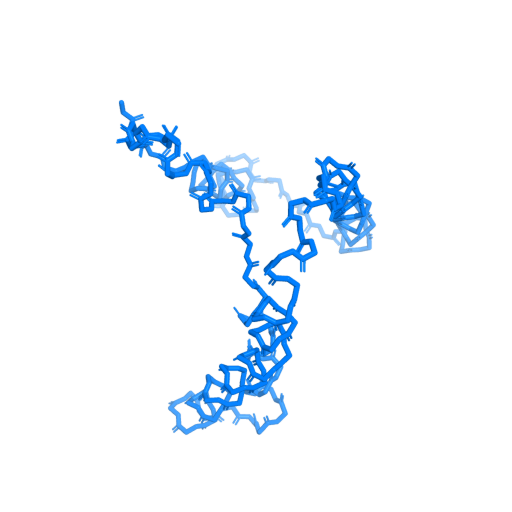 A 1 97 ? -1.760 -8.635 2.557 1.00 91.88 97 GLY A C 1
ATOM 729 O O . GLY A 1 97 ? -2.457 -7.627 2.661 1.00 91.88 97 GLY A O 1
ATOM 730 N N . SER A 1 98 ? -0.488 -8.653 2.967 1.00 92.12 98 SER A N 1
ATOM 731 C CA . SER A 1 98 ? 0.175 -7.498 3.585 1.00 92.12 98 SER A CA 1
ATOM 732 C C . SER A 1 98 ? 0.381 -6.333 2.612 1.00 92.12 98 SER A C 1
ATOM 734 O O . SER A 1 98 ? 0.165 -5.182 2.990 1.00 92.12 98 SER A O 1
ATOM 736 N N . VAL A 1 99 ? 0.721 -6.618 1.349 1.00 91.25 99 VAL A N 1
ATOM 737 C CA . VAL A 1 99 ? 0.886 -5.599 0.302 1.00 91.25 99 VAL A CA 1
ATOM 738 C C . VAL A 1 99 ? -0.459 -4.952 -0.029 1.00 91.25 99 VAL A C 1
ATOM 740 O O . VAL A 1 99 ? -0.558 -3.728 -0.088 1.00 91.25 99 VAL A O 1
ATOM 743 N N . VAL A 1 100 ? -1.512 -5.761 -0.185 1.00 89.50 100 VAL A N 1
ATOM 744 C CA . VAL A 1 100 ? -2.867 -5.278 -0.503 1.00 89.50 100 VAL A CA 1
ATOM 745 C C . VAL A 1 100 ? -3.505 -4.532 0.676 1.00 89.50 100 VAL A C 1
ATOM 747 O O . VAL A 1 100 ? -4.303 -3.620 0.471 1.00 89.50 100 VAL A O 1
ATOM 750 N N . GLY A 1 101 ? -3.138 -4.874 1.914 1.00 86.25 101 GLY A N 1
ATOM 751 C CA . GLY A 1 101 ? -3.649 -4.225 3.124 1.00 86.25 101 GLY A CA 1
ATOM 752 C C . GLY A 1 101 ? -3.230 -2.758 3.302 1.00 86.25 101 GLY A C 1
ATOM 753 O O . GLY A 1 101 ? -3.833 -2.055 4.113 1.00 86.25 101 GLY A O 1
ATOM 754 N N . SER A 1 102 ? -2.228 -2.272 2.560 1.00 82.12 102 SER A N 1
ATOM 755 C CA . SER A 1 102 ? -1.763 -0.880 2.619 1.00 82.12 102 SER A CA 1
ATOM 756 C C . SER A 1 102 ? -2.716 0.051 1.855 1.00 82.12 102 SER A C 1
ATOM 758 O O . SER A 1 102 ? -2.628 0.217 0.640 1.00 82.12 102 SER A O 1
ATOM 760 N N . THR A 1 103 ? -3.681 0.647 2.554 1.00 84.88 103 THR A N 1
ATOM 761 C CA . THR A 1 103 ? -4.695 1.532 1.954 1.00 84.88 103 THR A CA 1
ATOM 762 C C . THR A 1 103 ? -4.130 2.915 1.593 1.00 84.88 103 THR A C 1
ATOM 764 O O . THR A 1 103 ? -3.700 3.644 2.489 1.00 84.88 103 THR A O 1
ATOM 767 N N . ASP A 1 104 ? -4.210 3.331 0.321 1.00 80.12 104 ASP A N 1
ATOM 768 C CA . ASP A 1 104 ? -3.817 4.682 -0.125 1.00 80.12 104 ASP A CA 1
ATOM 769 C C . ASP A 1 104 ? -4.974 5.699 -0.052 1.00 80.12 104 ASP A C 1
ATOM 771 O O . ASP A 1 104 ? -5.934 5.665 -0.828 1.00 80.12 104 ASP A O 1
ATOM 775 N N . ALA A 1 105 ? -4.848 6.663 0.860 1.00 69.69 105 ALA A N 1
ATOM 776 C CA . ALA A 1 105 ? -5.826 7.727 1.046 1.00 69.69 105 ALA A CA 1
ATOM 777 C C . ALA A 1 105 ? -5.819 8.768 -0.090 1.00 69.69 105 ALA A C 1
ATOM 779 O O . ALA A 1 105 ? -6.874 9.322 -0.410 1.00 69.69 105 ALA A O 1
ATOM 780 N N . ALA A 1 106 ? -4.669 9.043 -0.720 1.00 65.19 106 ALA A N 1
ATOM 781 C CA . ALA A 1 106 ? -4.541 10.100 -1.730 1.00 65.19 106 ALA A CA 1
ATOM 782 C C . ALA A 1 106 ? -5.433 9.824 -2.949 1.00 65.19 106 ALA A C 1
ATOM 784 O O . ALA A 1 106 ? -6.140 10.707 -3.449 1.00 65.19 106 ALA A O 1
ATOM 785 N N . SER A 1 107 ? -5.470 8.561 -3.362 1.00 67.94 107 SER A N 1
ATOM 786 C CA . SER A 1 107 ? -6.304 8.085 -4.458 1.00 67.94 107 SER A CA 1
ATOM 787 C C . SER A 1 107 ? -7.798 8.201 -4.161 1.00 67.94 107 SER A C 1
ATOM 789 O O . SER A 1 107 ? -8.551 8.714 -4.994 1.00 67.94 107 SER A O 1
ATOM 791 N N . VAL A 1 108 ? -8.230 7.833 -2.952 1.00 70.12 108 VAL A N 1
ATOM 792 C CA . VAL A 1 108 ? -9.636 7.958 -2.531 1.00 70.12 108 VAL A CA 1
ATOM 793 C C . VAL A 1 108 ? -10.062 9.426 -2.466 1.00 70.12 108 VAL A C 1
ATOM 795 O O . VAL A 1 108 ? -11.121 9.780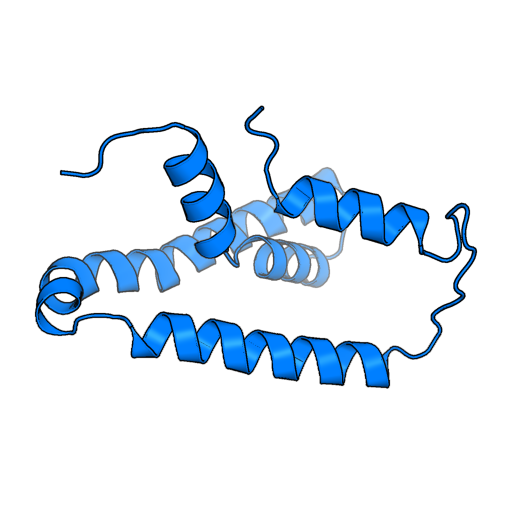 -2.985 1.00 70.12 108 VAL A O 1
ATOM 798 N N . PHE A 1 109 ? -9.225 10.316 -1.919 1.00 63.91 109 PHE A N 1
ATOM 799 C CA . PHE A 1 109 ? -9.520 11.752 -1.880 1.00 63.91 109 PHE A CA 1
ATOM 800 C C . PHE A 1 109 ? -9.632 12.376 -3.278 1.00 63.91 109 PHE A C 1
ATOM 802 O O . PHE A 1 109 ? -10.490 13.237 -3.488 1.00 63.91 109 PHE A O 1
ATOM 809 N N . SER A 1 110 ? -8.825 11.929 -4.248 1.00 65.19 110 SER A N 1
ATOM 810 C CA . SER A 1 110 ? -8.925 12.398 -5.639 1.00 65.19 110 SER A CA 1
ATOM 811 C C . SER A 1 110 ? -10.288 12.063 -6.266 1.00 65.19 110 SER A C 1
ATOM 813 O O . SER A 1 110 ? -10.899 12.908 -6.926 1.00 65.19 110 SER A O 1
ATOM 815 N N . ILE A 1 111 ? -10.814 10.867 -5.978 1.00 68.56 111 ILE A N 1
ATOM 816 C CA . ILE A 1 111 ? -12.121 10.398 -6.452 1.00 68.56 111 ILE A CA 1
ATOM 817 C C . ILE A 1 111 ? -13.249 11.143 -5.731 1.00 68.56 111 ILE A C 1
ATOM 819 O O . ILE A 1 111 ? -14.151 11.668 -6.385 1.00 68.56 111 ILE A O 1
ATOM 823 N N . LEU A 1 112 ? -13.180 11.266 -4.401 1.00 65.81 112 LEU A N 1
ATOM 824 C CA . LEU A 1 112 ? -14.185 11.980 -3.602 1.00 65.81 112 LEU A CA 1
ATOM 825 C C . LEU A 1 112 ? -14.307 13.454 -4.014 1.00 65.81 112 LEU A C 1
ATOM 827 O O . LEU A 1 112 ? -15.415 13.978 -4.140 1.00 65.81 112 LEU A O 1
ATOM 831 N N . ARG A 1 113 ? -13.178 14.112 -4.310 1.00 62.25 113 ARG A N 1
ATOM 832 C CA . ARG A 1 113 ? -13.153 15.495 -4.808 1.00 62.25 113 ARG A CA 1
ATOM 833 C C . ARG A 1 113 ? -13.720 15.608 -6.226 1.00 62.25 113 ARG A C 1
ATOM 835 O O . ARG A 1 113 ? -14.426 16.572 -6.520 1.00 62.25 113 ARG A O 1
ATOM 842 N N . SER A 1 114 ? -13.465 14.618 -7.088 1.00 62.22 114 SER A N 1
ATOM 843 C CA . SER A 1 114 ? -14.034 14.551 -8.442 1.00 62.22 114 SER A CA 1
ATOM 844 C C . SER A 1 114 ? -15.557 14.375 -8.447 1.00 62.22 114 SER A C 1
ATOM 846 O O . SER A 1 114 ? -16.198 14.782 -9.416 1.00 62.22 114 SER A O 1
ATOM 848 N N . GLN A 1 115 ? -16.141 13.778 -7.405 1.00 62.16 115 GLN A N 1
ATOM 849 C CA . GLN A 1 115 ? -17.584 13.524 -7.304 1.00 62.16 115 GLN A CA 1
ATOM 850 C C . GLN A 1 115 ? -18.382 14.699 -6.704 1.00 62.16 115 GLN A C 1
ATOM 852 O O . GLN A 1 115 ? -19.587 14.570 -6.512 1.00 62.16 115 GLN A O 1
ATOM 857 N N . LYS A 1 116 ? -17.756 15.859 -6.426 1.00 54.53 116 LYS A N 1
ATOM 858 C CA . LYS A 1 116 ? -18.420 17.047 -5.837 1.00 54.53 116 LYS A CA 1
ATOM 859 C C . LYS A 1 116 ? -19.289 16.727 -4.605 1.00 54.53 116 LYS A C 1
ATOM 861 O O . LYS A 1 116 ? -20.300 17.389 -4.368 1.00 54.53 116 LYS A O 1
ATOM 866 N N . LEU A 1 117 ? -18.894 15.758 -3.779 1.00 51.91 117 LEU A N 1
ATOM 867 C CA . LEU A 1 117 ? -19.449 15.675 -2.432 1.00 51.91 117 LEU A CA 1
ATOM 868 C C . LEU A 1 117 ? -18.870 16.855 -1.648 1.00 51.91 117 LEU A C 1
ATOM 870 O O . LEU A 1 117 ? -17.709 16.840 -1.249 1.00 51.91 117 LEU A O 1
ATOM 874 N N . ASN A 1 118 ? -19.673 17.917 -1.535 1.00 40.94 118 ASN A N 1
ATOM 875 C CA . ASN A 1 118 ? -19.433 19.060 -0.660 1.00 40.94 118 ASN A CA 1
ATOM 876 C C . ASN A 1 118 ? -19.125 18.537 0.748 1.00 40.94 118 ASN A C 1
ATOM 878 O O . ASN A 1 118 ? -20.033 18.198 1.504 1.00 40.94 118 ASN A O 1
ATOM 882 N N . LEU A 1 119 ? -17.840 18.463 1.085 1.00 44.94 119 LEU A N 1
ATOM 883 C CA . LEU A 1 119 ? -17.389 18.340 2.460 1.00 44.94 119 LEU A CA 1
ATOM 884 C C . LEU A 1 119 ? -17.682 19.687 3.126 1.00 44.94 119 LEU A C 1
ATOM 886 O O . LEU A 1 119 ? -17.060 20.694 2.783 1.00 44.94 119 LEU A O 1
ATOM 890 N N . LYS A 1 120 ? -18.680 19.701 4.008 1.00 36.59 120 LYS A N 1
ATOM 891 C CA . LYS A 1 120 ? -18.872 20.763 4.992 1.00 36.59 120 LYS A CA 1
ATOM 892 C C . LYS A 1 120 ? -18.093 20.409 6.253 1.00 36.59 120 LYS A C 1
ATOM 894 O O . LYS A 1 120 ? -18.059 19.201 6.581 1.00 36.59 120 LYS A O 1
#

InterPro domains:
  IPR006153 Cation/H+ exchanger, transmembrane domain [PF00999] (2-117)
  IPR038770 Sodium/solute symporter superfamily [G3DSA:1.20.1530.20] (1-119)

pLDDT: mean 82.47, std 12.28, range [36.59, 95.56]

Radius of gyration: 18.31 Å; chains: 1; bounding box: 37×43×47 Å

Sequence (120 aa):
FGVPMLLIFIVLGMLFGSDGIVGIYFDNYDLTSKICSLGLVFIMFYGGFGTNWKTARKSAVPSILMSTLGVIITAGLTGLFCYFVLGTSLLEGLLIGSVVGSTDAASVFSILRSQKLNLK

Organism: Clostridium perfringens (NCBI:txid1502)

Secondary structure (DSSP, 8-state):
----HHHHHHHHHHHHSTTSSS------HHHHHHHHHHHHHHHHHHHHHT--HHHHHHHHHHHHHIIIIIHHHHHHHHHHHIIIII---HHHHHHHHHHHT---HHHHHHHHHHTT----

Foldseek 3Di:
DQDQPVVVVVVVCCQCDCVHPVNDDDPCVVVVVVVVVVVVVVVVCVVVVPDDPVVCVVCVVVVVCCLPVVLVVQLQVQLVCCCVPVVDPSVVSSVVSNVVSDDDPVRVVSNVVSVPPPDD